Protein AF-A0A847NZ76-F1 (afdb_monomer_lite)

Foldseek 3Di:
DQADLVRDDDPVVLLCCLVVNDDPNVVVVLVVHVVSVVSSVVSNVVVVVVVPPPPPPDPVVVVVVVVVVVVVVVPPPVVVVVVVCVVCVPVVVVVVVVVVVVVVVVVVVVD

Structure (mmCIF, N/CA/C/O backbone):
data_AF-A0A847NZ76-F1
#
_entry.id   AF-A0A847NZ76-F1
#
loop_
_atom_site.group_PDB
_atom_site.id
_atom_site.type_symbol
_atom_site.label_atom_id
_atom_site.label_alt_id
_atom_site.label_comp_id
_atom_site.label_asym_id
_atom_site.label_entity_id
_atom_site.label_seq_id
_atom_site.pdbx_PDB_ins_code
_atom_site.Cartn_x
_atom_site.Cartn_y
_atom_site.Cartn_z
_atom_site.occupancy
_atom_site.B_iso_or_equiv
_atom_site.auth_seq_id
_atom_site.auth_comp_id
_atom_site.auth_asym_id
_atom_site.auth_atom_id
_atom_site.pdbx_PDB_model_num
ATOM 1 N N . MET A 1 1 ? 1.460 9.564 28.550 1.00 53.09 1 MET A N 1
ATOM 2 C CA . MET A 1 1 ? 0.589 10.677 29.013 1.00 53.09 1 MET A CA 1
ATOM 3 C C . MET A 1 1 ? -0.214 10.027 30.111 1.00 53.09 1 MET A C 1
ATOM 5 O O . MET A 1 1 ? -0.903 9.087 29.771 1.00 53.09 1 MET A O 1
ATOM 9 N N . ASN A 1 2 ? -0.109 10.446 31.375 1.00 56.12 2 ASN A N 1
ATOM 10 C CA . ASN A 1 2 ? -0.723 9.671 32.460 1.00 56.12 2 ASN A CA 1
ATOM 11 C C . ASN A 1 2 ? -2.253 9.679 32.350 1.00 56.12 2 ASN A C 1
ATOM 13 O O . ASN A 1 2 ? -2.893 10.663 32.725 1.00 56.12 2 ASN A O 1
ATOM 17 N N . TYR A 1 3 ? -2.815 8.588 31.837 1.00 61.19 3 TYR A N 1
ATOM 18 C CA . TYR A 1 3 ? -4.249 8.334 31.824 1.00 61.19 3 TYR A CA 1
ATOM 19 C C . TYR A 1 3 ? -4.666 7.899 33.230 1.00 61.19 3 TYR A C 1
ATOM 21 O O . TYR A 1 3 ? -4.016 7.062 33.852 1.00 61.19 3 TYR A O 1
ATOM 29 N N . THR A 1 4 ? -5.725 8.493 33.764 1.00 63.19 4 THR A N 1
ATOM 30 C CA . THR A 1 4 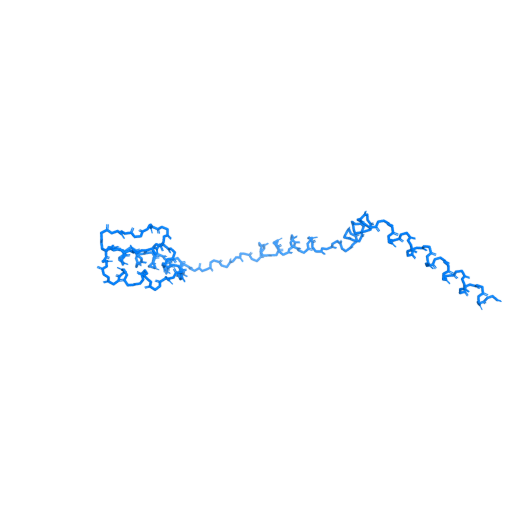? -6.260 8.161 35.093 1.00 63.19 4 THR A CA 1
ATOM 31 C C . THR A 1 4 ? -7.743 7.841 34.967 1.00 63.19 4 THR A C 1
ATOM 33 O O . THR A 1 4 ? -8.353 8.166 33.952 1.00 63.19 4 THR A O 1
ATOM 36 N N . ALA A 1 5 ? -8.352 7.230 35.987 1.00 58.91 5 ALA A N 1
ATOM 37 C CA . ALA A 1 5 ? -9.784 6.902 35.976 1.00 58.91 5 ALA A CA 1
ATOM 38 C C . ALA A 1 5 ? -10.708 8.117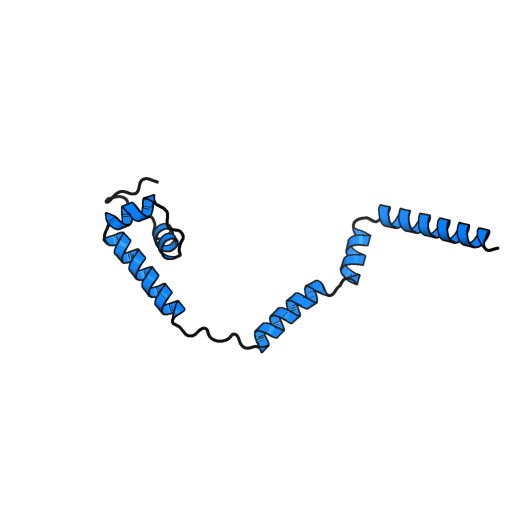 35.720 1.00 58.91 5 ALA A C 1
ATOM 40 O O . ALA A 1 5 ? -11.809 7.942 35.212 1.00 58.91 5 ALA A O 1
ATOM 41 N N . ASP A 1 6 ? -10.239 9.335 36.018 1.00 64.00 6 ASP A N 1
ATOM 42 C CA . ASP A 1 6 ? -10.953 10.599 35.778 1.00 64.00 6 ASP A CA 1
ATOM 43 C C . ASP A 1 6 ? -10.486 11.336 34.502 1.00 64.00 6 ASP A C 1
ATOM 45 O O . ASP A 1 6 ? -11.018 12.392 34.152 1.00 64.00 6 ASP A O 1
ATOM 49 N N . CYS A 1 7 ? -9.460 10.822 33.815 1.00 77.44 7 CYS A N 1
ATOM 50 C CA . CYS A 1 7 ? -8.876 11.409 32.611 1.00 77.44 7 CYS A CA 1
ATOM 51 C C . CYS A 1 7 ? -8.844 10.369 31.489 1.00 77.44 7 CYS A C 1
ATOM 53 O O . CYS A 1 7 ? -7.853 9.661 31.291 1.00 77.44 7 CYS A O 1
ATOM 55 N N . HIS A 1 8 ? -9.958 10.297 30.762 1.00 80.62 8 HIS A N 1
ATOM 56 C CA . HIS A 1 8 ? -10.118 9.380 29.643 1.00 80.62 8 HIS A CA 1
ATOM 57 C C . HIS A 1 8 ? -9.227 9.785 28.453 1.00 80.62 8 HIS A C 1
ATOM 59 O O . HIS A 1 8 ? -9.158 10.974 28.113 1.00 80.62 8 HIS A O 1
ATOM 65 N N . PRO A 1 9 ? -8.568 8.816 27.792 1.00 83.06 9 PRO A N 1
ATOM 66 C CA . PRO A 1 9 ? -7.891 9.033 26.520 1.00 83.06 9 PRO A CA 1
ATOM 67 C C . PRO A 1 9 ? -8.868 9.546 25.457 1.00 83.06 9 PRO A C 1
ATOM 69 O O . PRO A 1 9 ? -10.074 9.307 25.530 1.00 83.06 9 PRO A O 1
ATOM 72 N N . SER A 1 10 ? -8.353 10.234 24.438 1.00 86.69 10 SER A N 1
ATOM 73 C CA . SER A 1 10 ? -9.190 10.639 23.308 1.00 86.69 10 SER A CA 1
ATOM 74 C C . SER A 1 10 ? -9.699 9.422 22.531 1.00 86.69 10 SER A C 1
ATOM 76 O O . SER A 1 10 ? -9.052 8.374 22.480 1.00 86.69 10 SER A O 1
ATOM 78 N N . GLU A 1 11 ? -10.837 9.585 21.855 1.00 84.88 11 GLU A N 1
ATOM 79 C CA . GLU A 1 11 ? -11.409 8.546 20.988 1.00 84.88 11 GLU A CA 1
ATOM 80 C C . GLU A 1 11 ? -10.426 8.093 19.893 1.00 84.88 11 GLU A C 1
ATOM 82 O O . GLU A 1 11 ? -10.370 6.913 19.562 1.00 84.88 11 GLU A O 1
ATOM 87 N N . GLU A 1 12 ? -9.588 8.997 19.374 1.00 85.69 12 GLU A N 1
ATOM 88 C CA . GLU A 1 12 ? -8.526 8.673 18.404 1.00 85.69 12 GLU A CA 1
ATOM 89 C C . GLU A 1 12 ? -7.488 7.687 18.968 1.00 85.69 12 GLU A C 1
ATOM 91 O O . GLU A 1 12 ? -7.003 6.807 18.259 1.00 85.69 12 GLU A O 1
ATOM 96 N N . ILE A 1 13 ? -7.156 7.806 20.256 1.00 85.69 13 ILE A N 1
ATOM 97 C CA . ILE A 1 13 ? -6.199 6.916 20.922 1.00 85.69 13 ILE A CA 1
ATOM 98 C C . ILE A 1 13 ? -6.844 5.551 21.188 1.00 85.69 13 ILE A C 1
ATOM 100 O O . ILE A 1 13 ? -6.231 4.517 20.926 1.00 85.69 13 ILE A O 1
ATOM 104 N N . LEU A 1 14 ? -8.097 5.534 21.653 1.00 86.75 14 LEU A N 1
ATOM 105 C CA . LEU A 1 14 ? -8.842 4.296 21.903 1.00 86.75 14 LEU A CA 1
ATOM 106 C C . LEU A 1 14 ? -9.108 3.512 20.606 1.00 86.75 14 LEU A C 1
ATOM 108 O O . LEU A 1 14 ? -8.902 2.300 20.560 1.00 86.75 14 LEU A O 1
ATOM 112 N N . THR A 1 15 ? -9.484 4.200 19.526 1.00 87.12 15 THR A N 1
ATOM 113 C CA . THR A 1 15 ? -9.625 3.597 18.187 1.00 87.12 15 THR A CA 1
ATOM 114 C C . THR A 1 15 ? -8.293 3.069 17.659 1.00 87.12 15 THR A C 1
ATOM 116 O O . THR A 1 15 ? -8.242 1.950 17.151 1.00 87.12 15 THR A O 1
ATOM 119 N N . GLY A 1 16 ? -7.196 3.811 17.838 1.00 86.50 16 GLY A N 1
ATOM 120 C CA . GLY A 1 16 ? -5.851 3.339 17.504 1.00 86.50 16 GLY A CA 1
ATOM 121 C C . GLY A 1 16 ? -5.469 2.053 18.245 1.00 86.50 16 GLY A C 1
ATOM 122 O O . GLY A 1 16 ? -4.931 1.128 17.635 1.00 86.50 16 GLY A O 1
ATOM 123 N N . CYS A 1 17 ? -5.814 1.962 19.531 1.00 86.56 17 CYS A N 1
ATOM 124 C CA . CYS A 1 17 ? -5.592 0.774 20.355 1.00 86.56 17 CYS A CA 1
ATOM 125 C C . CYS A 1 17 ? -6.422 -0.439 19.917 1.00 86.56 17 CYS A C 1
ATOM 127 O O . CYS A 1 17 ? -5.969 -1.579 20.043 1.00 86.56 17 CYS A O 1
ATOM 129 N N . ALA A 1 18 ? -7.640 -0.216 19.419 1.00 86.06 18 ALA A N 1
ATOM 130 C CA . ALA A 1 18 ? -8.474 -1.280 18.871 1.00 86.06 18 ALA A CA 1
ATOM 131 C C . ALA A 1 18 ? -7.893 -1.861 17.565 1.00 86.06 18 ALA A C 1
ATOM 133 O O . ALA A 1 18 ? -8.077 -3.045 17.301 1.00 86.06 18 ALA A O 1
ATOM 134 N N . LEU A 1 19 ? -7.157 -1.049 16.796 1.00 84.69 19 LEU A N 1
ATOM 135 C CA . LEU A 1 19 ? -6.541 -1.374 15.499 1.00 84.69 19 LEU A CA 1
ATOM 136 C C . LEU A 1 19 ? -5.050 -1.777 15.606 1.00 84.69 19 LEU A C 1
ATOM 138 O O . LEU A 1 19 ? -4.255 -1.435 14.731 1.00 84.69 19 LEU A O 1
ATOM 142 N N . ASP A 1 20 ? -4.659 -2.466 16.681 1.00 79.50 20 ASP A N 1
ATOM 143 C CA . ASP A 1 20 ? -3.298 -2.981 16.949 1.00 79.50 20 ASP A CA 1
ATOM 144 C C . ASP A 1 20 ? -2.187 -1.949 17.247 1.00 79.50 20 ASP A C 1
ATOM 146 O O . ASP A 1 20 ? -1.008 -2.301 17.276 1.00 79.50 20 ASP A O 1
ATOM 150 N N . ASN A 1 21 ? -2.518 -0.693 17.568 1.00 76.62 21 ASN A N 1
ATOM 151 C CA . ASN A 1 21 ? -1.547 0.272 18.115 1.00 76.62 21 ASN A CA 1
ATOM 152 C C . ASN A 1 21 ? -1.705 0.408 19.636 1.00 76.62 21 ASN A C 1
ATOM 154 O O . ASN A 1 21 ? -1.958 1.499 20.149 1.00 76.62 21 ASN A O 1
ATOM 158 N N . ALA A 1 22 ? -1.624 -0.715 20.352 1.00 74.25 22 ALA A N 1
ATOM 159 C CA . ALA A 1 22 ? -1.748 -0.723 21.806 1.00 74.25 22 ALA A CA 1
ATOM 160 C C . ALA A 1 22 ? -0.447 -0.248 22.476 1.00 74.25 22 ALA A C 1
ATOM 162 O O . ALA A 1 22 ? 0.632 -0.767 22.196 1.00 74.25 22 ALA A O 1
ATOM 163 N N . ASP A 1 23 ? -0.576 0.736 23.365 1.00 82.44 23 ASP A N 1
ATOM 164 C CA . ASP A 1 23 ? 0.480 1.198 24.269 1.00 82.44 23 ASP A CA 1
ATOM 165 C C . ASP A 1 23 ? 0.290 0.528 25.640 1.00 82.44 23 ASP A C 1
ATOM 167 O O . ASP A 1 23 ? -0.846 0.376 26.102 1.00 82.44 23 ASP A O 1
ATOM 171 N N . ASP A 1 24 ? 1.378 0.145 26.307 1.00 83.19 24 ASP A N 1
ATOM 172 C CA . ASP A 1 24 ? 1.338 -0.563 27.595 1.00 83.19 24 ASP A CA 1
ATOM 173 C C . ASP A 1 24 ? 0.629 0.278 28.674 1.00 83.19 24 ASP A C 1
ATOM 175 O O . ASP A 1 24 ? -0.122 -0.248 29.495 1.00 83.19 24 ASP A O 1
ATOM 179 N N . GLU A 1 25 ? 0.813 1.604 28.642 1.00 82.56 25 GLU A N 1
ATOM 180 C CA . GLU A 1 25 ? 0.155 2.552 29.558 1.00 82.56 25 GLU A CA 1
ATOM 181 C C . GLU A 1 25 ? -1.373 2.563 29.369 1.00 82.56 25 GLU A C 1
ATOM 183 O O . GLU A 1 25 ? -2.137 2.699 30.326 1.00 82.56 25 GLU A O 1
ATOM 188 N N . LEU A 1 26 ? -1.830 2.384 28.129 1.00 84.56 26 LEU A N 1
ATOM 189 C CA . LEU A 1 26 ? -3.245 2.381 27.785 1.00 84.56 26 LEU A CA 1
ATOM 190 C C . LEU A 1 26 ? -3.915 1.061 28.176 1.00 84.56 26 LEU A C 1
ATOM 192 O O . LEU A 1 26 ? -5.053 1.076 28.633 1.00 84.56 26 LEU A O 1
ATOM 196 N N . LEU A 1 27 ? -3.210 -0.066 28.057 1.00 85.31 27 LEU A N 1
ATOM 197 C CA . LEU A 1 27 ? -3.718 -1.369 28.497 1.00 85.31 27 LEU A CA 1
ATOM 198 C C . LEU A 1 27 ? -4.019 -1.380 29.999 1.00 85.31 27 LEU A C 1
ATOM 200 O O . LEU A 1 27 ? -5.085 -1.843 30.396 1.00 85.31 27 LEU A O 1
ATOM 204 N N . ILE A 1 28 ? -3.140 -0.786 30.811 1.00 86.50 28 ILE A N 1
ATOM 205 C CA . ILE A 1 28 ? -3.365 -0.633 32.256 1.00 86.50 28 ILE A CA 1
ATOM 206 C C . ILE A 1 28 ? -4.621 0.213 32.513 1.00 86.50 28 ILE A C 1
ATOM 208 O O . ILE A 1 28 ? -5.463 -0.151 33.330 1.00 86.50 28 ILE A O 1
ATOM 212 N N . HIS A 1 29 ? -4.802 1.310 31.771 1.00 86.19 29 HIS A N 1
ATOM 213 C CA . HIS A 1 29 ? -6.009 2.129 31.890 1.00 86.19 29 HIS A CA 1
ATOM 214 C C . HIS A 1 29 ? -7.289 1.357 31.527 1.00 86.19 29 HIS A C 1
ATOM 216 O O . HIS A 1 29 ? -8.312 1.538 32.184 1.00 86.19 29 HIS A O 1
ATOM 222 N N . LEU A 1 30 ? -7.255 0.488 30.511 1.00 87.00 30 LEU A N 1
ATOM 223 C CA . LEU A 1 30 ? -8.409 -0.330 30.114 1.00 87.00 30 LEU A CA 1
ATOM 224 C C . LEU A 1 30 ? -8.774 -1.391 31.167 1.00 87.00 30 LEU A C 1
ATOM 226 O O . LEU A 1 30 ? -9.944 -1.753 31.275 1.00 87.00 30 LEU A O 1
ATOM 230 N N . GLU A 1 31 ? -7.814 -1.862 31.969 1.00 87.19 31 GLU A N 1
ATOM 231 C CA . GLU A 1 31 ? -8.095 -2.740 33.117 1.00 87.19 31 GLU A CA 1
ATOM 232 C C . GLU A 1 31 ? -8.809 -1.993 34.255 1.00 87.19 31 GLU A C 1
ATOM 234 O O . GLU A 1 31 ? -9.646 -2.568 34.954 1.00 87.19 31 GLU A O 1
ATOM 239 N N . GLU A 1 32 ? -8.504 -0.706 34.432 1.00 87.94 32 GLU A N 1
ATOM 240 C CA . GLU A 1 32 ? -9.058 0.125 35.506 1.00 87.94 32 GLU A CA 1
ATOM 241 C C . GLU A 1 32 ? -10.359 0.848 35.112 1.00 87.94 32 GLU A C 1
ATOM 243 O O . GLU A 1 32 ? -11.191 1.145 35.973 1.00 87.94 32 GLU A O 1
ATOM 248 N N . CYS A 1 33 ? -10.561 1.131 33.821 1.00 87.38 33 CYS A N 1
ATOM 249 C CA . CYS A 1 33 ? -11.683 1.910 33.304 1.00 87.38 33 CYS A CA 1
ATOM 250 C C . CYS A 1 33 ? -12.597 1.074 32.396 1.00 87.38 33 CYS A C 1
ATOM 252 O O . CYS A 1 33 ? -12.349 0.908 31.199 1.00 87.38 33 CYS A O 1
ATOM 254 N N . SER A 1 34 ? -13.728 0.622 32.948 1.00 87.94 34 SER A N 1
ATOM 255 C CA . SER A 1 34 ? -14.695 -0.208 32.218 1.00 87.94 34 SER A CA 1
ATOM 256 C C . SER A 1 34 ? -15.302 0.487 30.996 1.00 87.94 34 SER A C 1
ATOM 258 O O . SER A 1 34 ? -15.553 -0.173 29.998 1.00 87.94 34 SER A O 1
ATOM 260 N N . GLN A 1 35 ? -15.507 1.808 31.047 1.00 89.50 35 GLN A N 1
ATOM 261 C CA . GLN A 1 35 ? -16.090 2.568 29.932 1.00 89.50 35 GLN A CA 1
ATOM 262 C C . GLN A 1 35 ? -15.165 2.599 28.711 1.00 89.50 35 GLN A C 1
ATOM 264 O O . GLN A 1 35 ? -15.610 2.401 27.584 1.00 89.50 35 GLN A O 1
ATOM 269 N N . CYS A 1 36 ? -13.868 2.832 28.929 1.00 90.00 36 CYS A N 1
ATOM 270 C CA . CYS A 1 36 ? -12.888 2.820 27.848 1.00 90.00 36 CYS A CA 1
ATOM 271 C C . CYS A 1 36 ? -12.666 1.403 27.307 1.00 90.00 36 CYS A C 1
ATOM 273 O O . CYS A 1 36 ? -12.483 1.240 26.104 1.00 90.00 36 CYS A O 1
ATOM 275 N N . SER A 1 37 ? -12.723 0.391 28.178 1.00 90.19 37 SER A N 1
ATOM 276 C CA . SER A 1 37 ? -12.643 -1.021 27.790 1.00 90.19 37 SER A CA 1
ATOM 277 C C . SER A 1 37 ? -13.802 -1.440 26.882 1.00 90.19 37 SER A C 1
ATOM 279 O O . SER A 1 37 ? -13.561 -1.947 25.789 1.00 90.19 37 SER A O 1
ATOM 281 N N . GLU A 1 38 ? -15.040 -1.121 27.275 1.00 92.00 38 GLU A N 1
ATOM 282 C CA . GLU A 1 38 ? -16.253 -1.401 26.494 1.00 92.00 38 GLU A CA 1
ATOM 283 C C . GLU A 1 38 ? -16.195 -0.729 25.114 1.00 92.00 38 GLU A C 1
ATOM 285 O O . GLU A 1 38 ? -16.416 -1.377 24.096 1.00 92.00 38 GLU A O 1
ATOM 290 N N . PHE A 1 39 ? -15.768 0.536 25.052 1.00 91.69 39 PHE A N 1
ATOM 291 C CA . PHE A 1 39 ? -15.605 1.251 23.783 1.00 91.69 39 PHE A CA 1
ATOM 292 C C . PHE A 1 39 ? -14.572 0.599 22.845 1.00 91.69 39 PHE A C 1
ATOM 294 O O . PHE A 1 39 ? -14.795 0.492 21.638 1.00 91.69 39 PHE A O 1
ATOM 301 N N . VAL A 1 40 ? -13.427 0.159 23.378 1.00 91.19 40 VAL A N 1
ATOM 302 C CA . VAL A 1 40 ? -12.397 -0.532 22.583 1.00 91.19 40 VAL A CA 1
ATOM 303 C C . VAL A 1 40 ? -12.899 -1.895 22.102 1.00 91.19 40 VAL A C 1
ATOM 305 O O . VAL A 1 40 ? -12.616 -2.285 20.967 1.00 91.19 40 VAL A O 1
ATOM 308 N N . GLU A 1 41 ? -13.643 -2.616 22.938 1.00 92.25 41 GLU A N 1
ATOM 309 C CA . GLU A 1 41 ? -14.241 -3.905 22.590 1.00 92.25 41 GLU A CA 1
ATOM 310 C C . GLU A 1 41 ? -15.305 -3.763 21.493 1.00 92.25 41 GLU A C 1
ATOM 312 O O . GLU A 1 41 ? -15.265 -4.509 20.514 1.00 92.25 41 GLU A O 1
ATOM 317 N N . ASP A 1 42 ? -16.163 -2.745 21.568 1.00 92.06 42 ASP A N 1
ATOM 318 C CA . ASP A 1 42 ? -17.134 -2.419 20.519 1.00 92.06 42 ASP A CA 1
ATOM 319 C C . ASP A 1 42 ? -16.454 -2.168 19.169 1.00 92.06 42 ASP A C 1
ATOM 321 O O . ASP A 1 42 ? -16.872 -2.706 18.140 1.00 92.06 42 ASP A O 1
ATOM 325 N N . ILE A 1 43 ? -15.359 -1.402 19.152 1.00 90.88 43 ILE A N 1
ATOM 326 C CA . ILE A 1 43 ? -14.609 -1.148 17.915 1.00 90.88 43 ILE A CA 1
ATOM 327 C C . ILE A 1 43 ? -13.997 -2.439 17.371 1.00 90.88 43 ILE A C 1
ATOM 329 O O . ILE A 1 43 ? -14.036 -2.667 16.159 1.00 90.88 43 ILE A O 1
ATOM 333 N N . ARG A 1 44 ? -13.447 -3.299 18.235 1.00 90.44 44 ARG A N 1
ATOM 334 C CA . ARG A 1 44 ? -12.904 -4.601 17.817 1.00 90.44 44 ARG A CA 1
ATOM 335 C C . ARG A 1 44 ? -13.986 -5.496 17.227 1.00 90.44 44 ARG A C 1
ATOM 337 O O . ARG A 1 44 ? -13.743 -6.114 16.193 1.00 90.44 44 ARG A O 1
ATOM 344 N N . ASN A 1 45 ? -15.172 -5.515 17.829 1.00 89.44 45 ASN A N 1
ATOM 345 C CA . ASN A 1 45 ? -16.317 -6.266 17.324 1.00 89.44 45 ASN A CA 1
ATOM 346 C C . ASN A 1 45 ? -16.742 -5.759 15.942 1.00 89.44 45 ASN A C 1
ATOM 348 O O . ASN A 1 45 ? -16.863 -6.555 15.018 1.00 89.44 45 ASN A O 1
ATOM 352 N N . ILE A 1 46 ? -16.847 -4.439 15.755 1.00 88.12 46 ILE A N 1
ATOM 353 C CA . ILE A 1 46 ? -17.133 -3.840 14.441 1.00 88.12 46 ILE A CA 1
ATOM 354 C C . ILE A 1 46 ? -16.057 -4.225 13.417 1.00 88.12 46 ILE A C 1
ATOM 356 O O . ILE A 1 46 ? -16.375 -4.578 12.283 1.00 88.12 46 ILE A O 1
ATOM 360 N N . CYS A 1 47 ? -14.776 -4.182 13.791 1.00 86.56 47 CYS A N 1
ATOM 361 C CA . CYS A 1 47 ? -13.688 -4.569 12.893 1.00 86.56 47 CYS A CA 1
ATOM 362 C C . CYS A 1 47 ? -13.764 -6.050 12.507 1.00 86.56 47 CYS A C 1
ATOM 364 O O . CYS A 1 47 ? -13.527 -6.385 11.348 1.00 86.56 47 CYS A O 1
ATOM 366 N N . HIS A 1 48 ? -14.123 -6.921 13.451 1.00 85.31 48 HIS A N 1
ATOM 367 C CA . HIS A 1 48 ? -14.332 -8.342 13.194 1.00 85.31 48 HIS A CA 1
ATOM 368 C C . HIS A 1 48 ? -15.528 -8.574 12.266 1.00 85.31 48 HIS A C 1
ATOM 370 O O . HIS A 1 48 ? -15.411 -9.317 11.299 1.00 85.31 48 HIS A O 1
ATOM 376 N N . GLU A 1 49 ? -16.652 -7.894 12.498 1.00 84.75 49 GLU A N 1
ATOM 377 C CA . GLU A 1 49 ? -17.824 -7.962 11.618 1.00 84.75 49 GLU A CA 1
ATOM 378 C C . GLU A 1 49 ? -17.494 -7.492 10.197 1.00 84.75 49 GLU A C 1
ATOM 380 O O . GLU A 1 49 ? -17.940 -8.100 9.228 1.00 84.75 49 GLU A O 1
ATOM 385 N N . ILE A 1 50 ? -16.679 -6.441 10.056 1.00 82.69 50 ILE A N 1
ATOM 386 C CA . ILE A 1 50 ? -16.205 -5.965 8.751 1.00 82.69 50 ILE A CA 1
ATOM 387 C C . ILE A 1 50 ? -15.259 -6.979 8.099 1.00 82.69 50 ILE A C 1
ATOM 389 O O . ILE A 1 50 ? -15.322 -7.157 6.886 1.00 82.69 50 ILE A O 1
ATOM 393 N N . ALA A 1 51 ? -14.387 -7.630 8.870 1.00 79.94 51 ALA A N 1
ATOM 394 C CA . ALA A 1 51 ? -13.481 -8.657 8.359 1.00 79.94 51 ALA A CA 1
ATOM 395 C C . ALA A 1 51 ? -14.225 -9.934 7.927 1.00 79.94 51 ALA A C 1
ATOM 397 O O . ALA A 1 51 ? -13.808 -10.590 6.975 1.00 79.94 51 ALA A O 1
ATOM 398 N N . ASP A 1 52 ? -15.332 -10.257 8.598 1.00 74.19 52 ASP A N 1
ATOM 399 C CA . ASP A 1 52 ? -16.213 -11.380 8.263 1.00 74.19 52 ASP A CA 1
ATOM 400 C C . ASP A 1 52 ? -17.106 -11.104 7.045 1.00 74.19 52 ASP A C 1
ATOM 402 O O . ASP A 1 52 ? -17.663 -12.041 6.460 1.00 74.19 52 ASP A O 1
ATOM 406 N N . LEU A 1 53 ? -17.255 -9.841 6.627 1.00 75.62 53 LEU A N 1
ATOM 407 C CA . LEU A 1 53 ? -17.859 -9.546 5.332 1.00 75.62 53 LEU A CA 1
ATOM 408 C C . LEU A 1 53 ? -16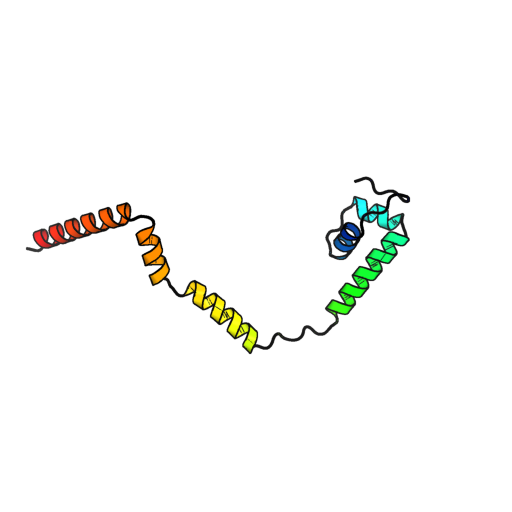.967 -10.162 4.25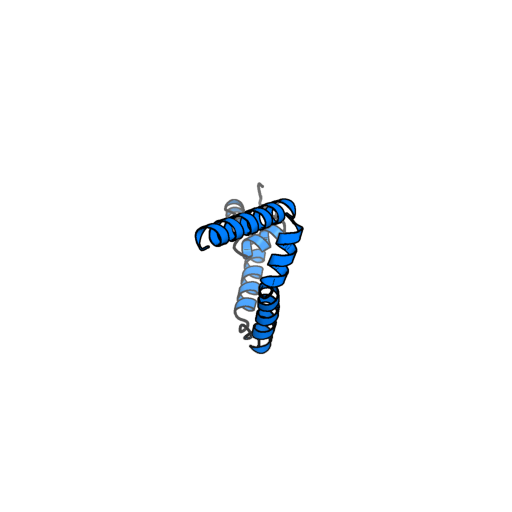7 1.00 75.62 53 LEU A C 1
ATOM 410 O O . LEU A 1 53 ? -15.802 -9.793 4.132 1.00 75.62 53 LEU A O 1
ATOM 414 N N . GLU A 1 54 ? -17.533 -11.094 3.480 1.00 65.94 54 GLU A N 1
ATOM 415 C CA . GLU A 1 54 ? -16.844 -11.747 2.367 1.00 65.94 54 GLU A CA 1
ATOM 416 C C . GLU A 1 54 ? -16.041 -10.708 1.583 1.00 65.94 54 GLU A C 1
ATOM 418 O O . GLU A 1 54 ? -16.619 -9.779 1.007 1.00 65.94 54 GLU A O 1
ATOM 423 N N . GLU A 1 55 ? -14.711 -10.864 1.570 1.00 64.69 55 GLU A N 1
ATOM 424 C CA . GLU A 1 55 ? -13.836 -10.087 0.702 1.00 64.69 55 GLU A CA 1
ATOM 425 C C . GLU A 1 55 ? -14.369 -10.239 -0.722 1.00 64.69 55 GLU A C 1
ATOM 427 O O . GLU A 1 55 ? -14.168 -11.261 -1.388 1.00 64.69 55 GLU A O 1
ATOM 432 N N . GLN A 1 56 ? -15.105 -9.231 -1.194 1.00 66.38 56 GLN A N 1
ATOM 433 C CA . GLN A 1 56 ? -15.574 -9.219 -2.564 1.00 66.38 56 GLN A CA 1
ATOM 434 C C . GLN A 1 56 ? -14.335 -9.266 -3.440 1.00 66.38 56 GLN A C 1
ATOM 436 O O . GLN A 1 56 ? -13.534 -8.327 -3.460 1.00 66.38 56 GLN A O 1
ATOM 441 N N . GLN A 1 57 ? -14.176 -10.380 -4.155 1.00 63.31 57 GLN A N 1
ATOM 442 C CA . GLN A 1 57 ? -13.096 -10.544 -5.111 1.00 63.31 57 GLN A CA 1
ATOM 443 C C . GLN A 1 57 ? -13.116 -9.338 -6.039 1.00 63.31 57 GLN A C 1
ATOM 445 O O . GLN A 1 57 ? -14.084 -9.127 -6.776 1.00 63.31 57 GLN A O 1
ATOM 450 N N . ILE A 1 58 ? -12.053 -8.534 -5.979 1.00 68.12 58 ILE A N 1
ATOM 451 C CA . ILE A 1 58 ? -11.897 -7.388 -6.864 1.00 68.12 58 ILE A CA 1
ATOM 452 C C . ILE A 1 58 ? -12.036 -7.927 -8.290 1.00 68.12 58 ILE A C 1
ATOM 454 O O . ILE A 1 58 ? -11.258 -8.803 -8.684 1.00 68.12 58 ILE A O 1
ATOM 458 N N . PRO A 1 59 ? -13.014 -7.442 -9.075 1.00 79.12 59 PRO A N 1
ATOM 459 C CA . PRO A 1 59 ? -13.213 -7.928 -10.426 1.00 79.12 59 PRO A CA 1
ATOM 460 C C . PRO A 1 59 ? -11.905 -7.861 -11.220 1.00 79.12 59 PRO A C 1
ATOM 462 O O . PRO A 1 59 ? -11.282 -6.799 -11.293 1.00 79.12 59 PRO A O 1
ATOM 465 N N . GLN A 1 60 ? -11.498 -8.977 -11.836 1.00 76.44 60 GLN A N 1
ATOM 466 C CA . GLN A 1 60 ? -10.210 -9.098 -12.544 1.00 76.44 60 GLN A CA 1
ATOM 467 C C . GLN A 1 60 ? -9.969 -7.951 -13.540 1.00 76.44 60 GLN A C 1
ATOM 469 O O . GLN A 1 60 ? -8.861 -7.430 -13.635 1.00 76.44 60 GLN A O 1
ATOM 474 N N . HIS A 1 61 ? -11.030 -7.457 -14.186 1.00 79.88 61 HIS A N 1
ATOM 475 C CA . HIS A 1 61 ? -10.951 -6.328 -15.113 1.00 79.88 61 HIS A CA 1
ATOM 476 C C . HIS A 1 61 ? -10.423 -5.022 -14.482 1.00 79.88 61 HIS A C 1
ATOM 478 O O . HIS A 1 61 ? -9.801 -4.217 -15.177 1.00 79.88 61 HIS A O 1
ATOM 484 N N . LEU A 1 62 ? -10.663 -4.778 -13.188 1.00 79.50 62 LEU A N 1
ATOM 485 C CA . LEU A 1 62 ? -10.127 -3.613 -12.474 1.00 79.50 62 LEU A CA 1
ATOM 486 C C . LEU A 1 62 ? -8.654 -3.813 -12.134 1.00 79.50 62 LEU A C 1
ATOM 488 O O . LEU A 1 62 ? -7.864 -2.883 -12.301 1.00 79.50 62 LEU A O 1
ATOM 492 N N . HIS A 1 63 ? -8.279 -5.026 -11.722 1.00 80.19 63 HIS A N 1
ATOM 493 C CA . HIS A 1 63 ? -6.888 -5.380 -11.461 1.00 80.19 63 HIS A CA 1
ATOM 494 C C . HIS A 1 63 ? -6.031 -5.205 -12.722 1.00 80.19 63 HIS A C 1
ATOM 496 O O . HIS A 1 63 ? -5.019 -4.501 -12.693 1.00 80.19 63 HIS A O 1
ATOM 502 N N . ASP A 1 64 ? -6.500 -5.727 -13.856 1.00 82.56 64 ASP A N 1
ATOM 503 C CA . ASP A 1 64 ? -5.824 -5.596 -15.148 1.00 82.56 64 ASP A CA 1
ATOM 504 C C . ASP A 1 64 ? -5.700 -4.134 -15.584 1.00 82.56 64 ASP A C 1
ATOM 506 O O . ASP A 1 64 ? -4.653 -3.706 -16.074 1.00 82.56 64 ASP A O 1
ATOM 510 N N . LYS A 1 65 ? -6.742 -3.324 -15.359 1.00 81.50 65 LYS A N 1
ATOM 511 C CA . LYS A 1 65 ? -6.729 -1.895 -15.696 1.00 81.50 65 LYS A CA 1
ATOM 512 C C . LYS A 1 65 ? -5.736 -1.111 -14.836 1.00 81.50 65 LYS A C 1
ATOM 514 O O . LYS A 1 65 ? -5.018 -0.259 -15.360 1.00 81.50 65 LYS A O 1
ATOM 519 N N . ILE A 1 66 ? -5.653 -1.409 -13.539 1.00 82.12 66 ILE A N 1
ATOM 520 C CA . ILE A 1 66 ? -4.672 -0.801 -12.628 1.00 82.12 66 ILE A CA 1
ATOM 521 C C . ILE A 1 66 ? -3.254 -1.206 -13.043 1.00 82.12 66 ILE A C 1
ATOM 523 O O . ILE A 1 66 ? -2.385 -0.344 -13.198 1.00 82.12 66 ILE A O 1
ATOM 527 N N . MET A 1 67 ? -3.031 -2.494 -13.308 1.00 79.25 67 MET A N 1
ATOM 528 C CA . MET A 1 67 ? -1.738 -3.006 -13.763 1.00 79.25 67 MET A CA 1
ATOM 529 C C . MET A 1 67 ? -1.321 -2.404 -15.107 1.00 79.25 67 MET A C 1
ATOM 531 O O . MET A 1 67 ? -0.158 -2.032 -15.277 1.00 79.25 67 MET A O 1
ATOM 535 N N . ALA A 1 68 ? -2.258 -2.202 -16.034 1.00 79.50 68 ALA A N 1
ATOM 536 C CA . ALA A 1 68 ? -1.999 -1.526 -17.299 1.00 79.50 68 ALA A CA 1
ATOM 537 C C . ALA A 1 68 ? -1.543 -0.071 -17.089 1.00 79.50 68 ALA A C 1
ATOM 539 O O . ALA A 1 68 ? -0.528 0.334 -17.659 1.00 79.50 68 ALA A O 1
ATOM 540 N N . ILE A 1 69 ? -2.209 0.695 -16.218 1.00 76.00 69 ILE A N 1
ATOM 541 C CA . ILE A 1 69 ? -1.835 2.086 -15.900 1.00 76.00 69 ILE A CA 1
ATOM 542 C C . ILE A 1 69 ? -0.442 2.154 -15.250 1.00 76.00 69 ILE A C 1
ATOM 544 O O . ILE A 1 69 ? 0.390 2.989 -15.620 1.00 76.00 69 ILE A O 1
ATOM 548 N N . VAL A 1 70 ? -0.150 1.252 -14.309 1.00 72.94 70 VAL A N 1
ATOM 549 C CA . VAL A 1 70 ? 1.160 1.176 -13.641 1.00 72.94 70 VAL A CA 1
ATOM 550 C C . VAL A 1 70 ? 2.261 0.759 -14.624 1.00 72.94 70 VAL A C 1
ATOM 552 O O . VAL A 1 70 ? 3.352 1.337 -14.621 1.00 72.94 70 VAL A O 1
ATOM 555 N N . SER A 1 71 ? 1.978 -0.199 -15.509 1.00 68.31 71 SER A N 1
ATOM 556 C CA . SER A 1 71 ? 2.918 -0.646 -16.542 1.00 68.31 71 SER A CA 1
ATOM 557 C C . SER A 1 71 ? 3.210 0.442 -17.580 1.00 68.31 71 SER A C 1
ATOM 559 O O . SER A 1 71 ? 4.367 0.606 -17.972 1.00 68.31 71 SER A O 1
ATOM 561 N N . GLN A 1 72 ? 2.218 1.262 -17.952 1.00 64.00 72 GLN A N 1
ATOM 562 C CA . GLN A 1 72 ? 2.414 2.394 -18.862 1.00 64.00 72 GLN A CA 1
ATOM 563 C C . GLN A 1 72 ? 3.361 3.443 -18.273 1.00 64.00 72 GLN A C 1
ATOM 565 O O . GLN A 1 72 ? 4.208 3.966 -18.995 1.00 64.00 72 GLN A O 1
ATOM 570 N N . LYS A 1 73 ? 3.311 3.689 -16.956 1.00 58.16 73 LYS A N 1
ATOM 571 C CA . LYS A 1 73 ? 4.285 4.563 -16.274 1.00 58.16 73 LYS A CA 1
ATOM 572 C C . LYS A 1 73 ? 5.718 4.014 -16.287 1.00 58.16 73 LYS A C 1
ATOM 574 O O . LYS A 1 73 ? 6.661 4.800 -16.296 1.00 58.16 73 LYS A O 1
ATOM 579 N N . LYS A 1 74 ? 5.908 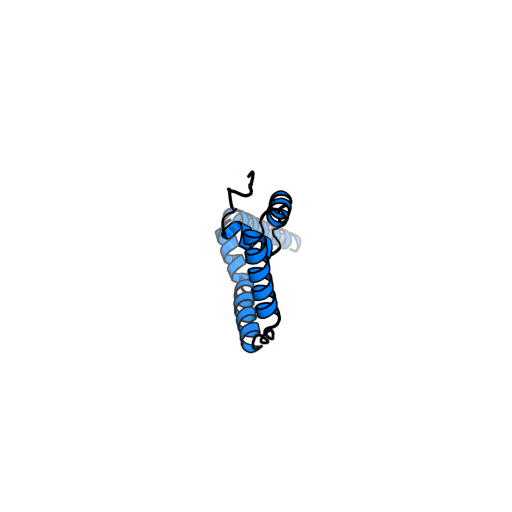2.690 -16.313 1.00 56.31 74 LYS A N 1
ATOM 580 C CA . LYS A 1 74 ? 7.236 2.050 -16.437 1.00 56.31 74 LYS A CA 1
ATOM 581 C C . LYS A 1 74 ? 7.728 1.926 -17.889 1.00 56.31 74 LYS A C 1
ATOM 583 O O . LYS A 1 74 ? 8.912 1.671 -18.107 1.00 56.31 74 LYS A O 1
ATOM 588 N N . GLY A 1 75 ? 6.843 2.090 -18.872 1.00 54.22 75 GLY A N 1
ATOM 589 C CA . GLY A 1 75 ? 7.061 1.676 -20.260 1.00 54.22 75 GLY A CA 1
ATOM 590 C C . GLY A 1 75 ? 7.958 2.566 -21.123 1.00 54.22 75 GLY A C 1
ATOM 591 O O . GLY A 1 75 ? 8.333 2.156 -22.217 1.00 54.22 75 GLY A O 1
ATOM 592 N N . SER A 1 76 ? 8.363 3.755 -20.683 1.00 61.00 76 SER A N 1
ATOM 593 C CA . SER A 1 76 ? 9.039 4.702 -21.573 1.00 61.00 76 SER A CA 1
ATOM 594 C C . SER A 1 76 ? 10.537 4.842 -21.291 1.00 61.00 76 SER A C 1
ATOM 596 O O . SER A 1 76 ? 11.049 5.926 -21.025 1.00 61.00 76 SER A O 1
ATOM 598 N N . LYS A 1 77 ? 11.297 3.745 -21.426 1.00 61.22 77 LYS A N 1
ATOM 599 C CA . LYS A 1 77 ? 12.778 3.789 -21.378 1.00 61.22 77 LYS A CA 1
ATOM 600 C C . LYS A 1 77 ? 13.358 4.879 -22.293 1.00 61.22 77 LYS A C 1
ATOM 602 O O . LYS A 1 77 ? 14.324 5.532 -21.921 1.00 61.22 77 LYS A O 1
ATOM 607 N N . VAL A 1 78 ? 12.725 5.113 -23.446 1.00 64.44 78 VAL A N 1
ATOM 608 C CA . VAL A 1 78 ? 13.112 6.158 -24.408 1.00 64.44 78 VAL A CA 1
ATOM 609 C C . VAL A 1 78 ? 12.813 7.568 -23.880 1.00 64.44 78 VAL A C 1
ATOM 611 O O . VAL A 1 78 ? 13.658 8.448 -24.000 1.00 64.44 78 VAL A O 1
ATOM 614 N N . ILE A 1 79 ? 11.662 7.787 -23.234 1.00 67.88 79 ILE A N 1
ATOM 615 C CA . ILE A 1 79 ? 11.310 9.100 -22.659 1.00 67.88 79 ILE A CA 1
ATOM 616 C C . ILE A 1 79 ? 12.199 9.397 -21.448 1.00 67.88 79 ILE A C 1
ATOM 618 O O . ILE A 1 79 ? 12.729 10.499 -21.345 1.00 67.88 79 ILE A O 1
ATOM 622 N N . ASN A 1 80 ? 12.458 8.401 -20.596 1.00 66.25 80 ASN A N 1
ATOM 623 C CA . ASN A 1 80 ? 13.407 8.530 -19.490 1.00 66.25 80 ASN A CA 1
ATOM 624 C C . ASN A 1 80 ? 14.828 8.820 -19.990 1.00 66.25 80 ASN A C 1
ATOM 626 O O . ASN A 1 80 ? 15.532 9.616 -19.378 1.00 66.25 80 ASN A O 1
ATOM 630 N N . PHE A 1 81 ? 15.249 8.231 -21.115 1.00 69.69 81 PHE A N 1
ATOM 631 C CA . PHE A 1 81 ? 16.549 8.523 -21.720 1.00 69.69 81 PHE A CA 1
ATOM 632 C C . PHE A 1 81 ? 16.634 9.968 -22.228 1.00 69.69 81 PHE A C 1
ATOM 634 O O . PHE A 1 81 ? 17.595 10.664 -21.910 1.00 69.69 81 PHE A O 1
ATOM 641 N N . ILE A 1 82 ? 15.610 10.450 -22.941 1.00 73.06 82 ILE A N 1
ATOM 642 C CA . ILE A 1 82 ? 15.541 11.838 -23.432 1.00 73.06 82 ILE A CA 1
ATOM 643 C C . ILE A 1 82 ? 15.520 12.827 -22.259 1.00 73.06 82 ILE A C 1
ATOM 645 O O . ILE A 1 82 ? 16.251 13.815 -22.259 1.00 73.06 82 ILE A O 1
ATOM 649 N N . GLN A 1 83 ? 14.731 12.549 -21.223 1.00 73.75 83 GLN A N 1
ATOM 650 C CA . GLN A 1 83 ? 14.646 13.409 -20.046 1.00 73.75 83 GLN A CA 1
ATOM 651 C C . GLN A 1 83 ? 15.972 13.446 -19.270 1.00 73.75 83 GLN A C 1
ATOM 653 O O . GLN A 1 83 ? 16.403 14.510 -18.823 1.00 73.75 83 GLN A O 1
ATOM 658 N N . ASN A 1 84 ? 16.659 12.306 -19.149 1.00 74.94 84 ASN A N 1
ATOM 659 C CA . ASN A 1 84 ? 17.958 12.237 -18.484 1.00 74.94 84 ASN A CA 1
ATOM 660 C C . ASN A 1 84 ? 19.076 12.892 -19.317 1.00 74.94 84 ASN A C 1
ATOM 662 O O . ASN A 1 84 ? 19.973 13.515 -18.749 1.00 74.94 84 ASN A O 1
ATOM 666 N N . TRP A 1 85 ? 18.985 12.831 -20.650 1.00 73.00 85 TRP A N 1
ATOM 667 C CA . TRP A 1 85 ? 19.867 13.553 -21.572 1.00 73.00 85 TRP A CA 1
ATOM 668 C C . TRP A 1 85 ? 19.785 15.065 -21.358 1.00 73.00 85 TRP A C 1
ATOM 670 O O . TRP A 1 85 ? 20.810 15.727 -21.195 1.00 73.00 85 TRP A O 1
ATOM 680 N N . TYR A 1 86 ? 18.568 15.614 -21.302 1.00 73.62 86 TYR A N 1
ATOM 681 C CA . TYR A 1 86 ? 18.349 17.046 -21.073 1.00 73.62 86 TYR A CA 1
ATOM 682 C C . TYR A 1 86 ? 18.804 17.519 -19.691 1.00 73.62 86 TYR A C 1
ATOM 684 O O . TYR A 1 86 ? 19.163 18.683 -19.532 1.00 73.62 86 TYR A O 1
ATOM 692 N N . ARG A 1 87 ? 18.812 16.630 -18.694 1.00 80.62 87 ARG A N 1
ATOM 693 C CA . ARG A 1 87 ? 19.238 16.965 -17.333 1.00 80.62 87 ARG A CA 1
ATOM 694 C C . ARG A 1 87 ? 20.744 17.226 -17.234 1.00 80.62 87 ARG A C 1
ATOM 696 O O . ARG A 1 87 ? 21.142 18.079 -16.451 1.00 80.62 87 ARG A O 1
ATOM 703 N N . ASN A 1 88 ? 21.564 16.533 -18.030 1.00 82.94 88 ASN A N 1
ATOM 704 C CA . ASN A 1 88 ? 23.030 16.600 -17.950 1.00 82.94 88 ASN A CA 1
ATOM 705 C C . ASN A 1 88 ? 23.699 16.794 -19.331 1.00 82.94 88 ASN A C 1
ATOM 707 O O . ASN A 1 88 ? 24.518 15.963 -19.736 1.00 82.94 88 ASN A O 1
ATOM 711 N N . PRO A 1 89 ? 23.422 17.891 -20.059 1.00 80.38 89 PRO A N 1
ATOM 712 C CA . PRO A 1 89 ? 23.849 18.056 -21.454 1.00 80.38 89 PRO A CA 1
ATOM 713 C C . PRO A 1 89 ? 25.375 18.020 -21.642 1.00 80.38 89 PRO A C 1
ATOM 715 O O . PRO A 1 89 ? 25.867 17.532 -22.658 1.00 80.38 89 PRO A O 1
ATOM 718 N N . PHE A 1 90 ? 26.138 18.481 -20.648 1.00 83.25 90 PHE A N 1
ATOM 719 C CA . PHE A 1 90 ? 27.600 18.537 -20.707 1.00 83.25 90 PHE A CA 1
ATOM 720 C C . PHE A 1 90 ? 28.256 17.146 -20.740 1.00 83.25 90 PHE A C 1
ATOM 722 O O . PHE A 1 90 ? 29.170 16.910 -21.528 1.00 83.25 90 PHE A O 1
ATOM 729 N N . PHE A 1 91 ? 27.760 16.199 -19.936 1.00 85.62 91 PHE A N 1
ATOM 730 C CA . PHE A 1 91 ? 28.308 14.839 -19.879 1.00 85.62 91 PHE A CA 1
ATOM 731 C C . PHE A 1 91 ? 28.091 14.089 -21.197 1.00 85.62 91 PHE A C 1
ATOM 733 O O . PHE A 1 91 ? 29.010 13.462 -21.723 1.00 85.62 91 PHE A O 1
ATOM 740 N N . TYR A 1 92 ? 26.888 14.208 -21.766 1.00 83.88 92 TYR A N 1
ATOM 741 C CA . TYR A 1 92 ? 26.566 13.593 -23.051 1.00 83.88 92 TYR A CA 1
ATOM 742 C C . TYR A 1 92 ? 27.360 14.221 -24.204 1.00 83.88 92 TYR A C 1
ATOM 744 O O . TYR A 1 92 ? 27.784 13.495 -25.098 1.00 83.88 92 TYR A O 1
ATOM 752 N N . GLY A 1 93 ? 27.640 15.528 -24.152 1.00 86.19 93 GLY A N 1
ATOM 753 C CA . GLY A 1 93 ? 28.518 16.200 -25.115 1.00 86.19 93 GLY A CA 1
ATOM 754 C C . GLY A 1 93 ? 29.971 15.713 -25.069 1.00 86.19 93 GLY A C 1
ATOM 755 O O . GLY A 1 93 ? 30.583 15.485 -26.107 1.00 86.19 93 GLY A O 1
ATOM 756 N N . ILE A 1 94 ? 30.530 15.495 -23.876 1.00 91.50 94 ILE A N 1
ATOM 757 C CA . ILE A 1 94 ? 31.887 14.936 -23.745 1.00 91.50 94 ILE A CA 1
ATOM 758 C C . ILE A 1 94 ? 31.936 13.505 -24.296 1.00 91.50 94 ILE A C 1
ATOM 760 O O . ILE A 1 94 ? 32.859 13.159 -25.033 1.00 91.50 94 ILE A O 1
ATOM 764 N N . MET A 1 95 ? 30.931 12.684 -23.980 1.00 90.00 95 MET A N 1
ATOM 765 C CA . MET A 1 95 ? 30.865 11.299 -24.451 1.00 90.00 95 MET A CA 1
ATOM 766 C C . MET A 1 95 ? 30.764 11.196 -25.976 1.00 90.00 95 MET A C 1
ATOM 768 O O . MET A 1 95 ? 31.414 10.333 -26.564 1.00 90.00 95 MET A O 1
ATOM 772 N N . THR A 1 96 ? 30.005 12.075 -26.636 1.00 90.38 96 THR A N 1
ATOM 773 C CA . THR A 1 96 ? 29.914 12.077 -28.104 1.00 90.38 96 THR A CA 1
ATOM 774 C C . THR A 1 96 ? 31.227 12.492 -28.761 1.00 90.38 96 THR A C 1
ATOM 776 O O . THR A 1 96 ? 31.648 11.843 -29.716 1.00 90.38 96 THR A O 1
ATOM 779 N N . VAL A 1 97 ? 31.920 13.506 -28.235 1.00 95.00 97 VAL A N 1
ATOM 780 C CA . VAL A 1 97 ? 33.238 13.914 -28.752 1.00 95.00 97 VAL A CA 1
ATOM 781 C C . VAL A 1 97 ? 34.265 12.791 -28.586 1.00 95.00 97 VAL A C 1
ATOM 783 O O . VAL A 1 97 ? 34.964 12.455 -29.542 1.00 95.00 97 VAL A O 1
ATOM 786 N N . LEU A 1 98 ? 34.320 12.159 -27.410 1.00 94.56 98 LEU A N 1
ATOM 787 C CA . LEU A 1 98 ? 35.203 11.015 -27.165 1.00 94.56 98 LEU A CA 1
ATOM 788 C C . LEU A 1 98 ? 34.902 9.850 -28.108 1.00 94.56 98 LEU A C 1
ATOM 790 O O . LEU A 1 98 ? 35.824 9.260 -28.666 1.00 94.56 98 LEU A O 1
ATOM 794 N N . PHE A 1 99 ? 33.623 9.546 -28.329 1.00 95.81 99 PHE A N 1
ATOM 795 C CA . PHE A 1 99 ? 33.211 8.491 -29.246 1.00 95.81 99 PHE A CA 1
ATOM 796 C C . PHE A 1 99 ? 33.697 8.754 -30.678 1.00 95.81 99 PHE A C 1
ATOM 798 O O . PHE A 1 99 ? 34.263 7.861 -31.305 1.00 95.81 99 PHE A O 1
ATOM 805 N N . VAL A 1 100 ? 33.551 9.985 -31.176 1.00 96.25 100 VAL A N 1
ATOM 806 C CA . VAL A 1 100 ? 34.031 10.370 -32.514 1.00 96.25 100 VAL A CA 1
ATOM 807 C C . VAL A 1 100 ? 35.551 10.229 -32.624 1.00 96.25 100 VAL A C 1
ATOM 809 O O . VAL A 1 100 ? 36.039 9.693 -33.616 1.00 96.25 100 VAL A O 1
ATOM 812 N N . ILE A 1 101 ? 36.300 10.650 -31.600 1.00 95.94 101 ILE A N 1
ATOM 813 C CA . ILE A 1 101 ? 37.764 10.506 -31.570 1.00 95.94 101 ILE A CA 1
ATOM 814 C C . ILE A 1 101 ? 38.163 9.027 -31.611 1.00 95.94 101 ILE A C 1
ATOM 816 O O . ILE A 1 101 ? 39.040 8.654 -32.386 1.00 95.94 101 ILE A O 1
ATOM 820 N N . ILE A 1 102 ? 37.505 8.173 -30.823 1.00 95.44 102 ILE A N 1
ATOM 821 C CA . ILE A 1 102 ? 37.776 6.729 -30.799 1.00 95.44 102 ILE A CA 1
ATOM 822 C C . ILE A 1 102 ? 37.518 6.108 -32.175 1.00 95.44 102 ILE A C 1
ATOM 824 O O . ILE A 1 102 ? 38.374 5.392 -32.690 1.00 95.44 102 ILE A O 1
ATOM 828 N N . VAL A 1 103 ? 36.373 6.411 -32.795 1.00 96.06 103 VAL A N 1
ATOM 829 C CA . VAL A 1 103 ? 36.036 5.912 -34.138 1.00 96.06 103 VAL A CA 1
ATOM 830 C C . VAL A 1 103 ? 37.073 6.362 -35.167 1.00 96.06 103 VAL A C 1
ATOM 832 O O . VAL A 1 103 ? 37.506 5.560 -35.990 1.00 96.06 103 VAL A O 1
ATOM 835 N N . TYR A 1 104 ? 37.514 7.617 -35.095 1.00 95.88 104 TYR A N 1
ATOM 836 C CA . TYR A 1 104 ? 38.533 8.158 -35.991 1.00 95.88 104 TYR A CA 1
ATOM 837 C C . TYR A 1 104 ? 39.895 7.467 -35.827 1.00 95.88 104 TYR A C 1
ATOM 839 O O . TYR A 1 104 ? 40.528 7.109 -36.818 1.00 95.88 104 TYR A O 1
ATOM 847 N N . VAL A 1 105 ? 40.333 7.221 -34.588 1.00 95.62 105 VAL A N 1
ATOM 848 C CA . VAL A 1 105 ? 41.584 6.497 -34.307 1.00 95.62 105 VAL A CA 1
ATOM 849 C C . VAL A 1 105 ? 41.516 5.059 -34.821 1.00 95.62 105 VAL A C 1
ATOM 851 O O . VAL A 1 105 ? 42.466 4.592 -35.444 1.00 95.62 105 VAL A O 1
ATOM 854 N N . ILE A 1 106 ? 40.390 4.370 -34.610 1.00 95.19 106 ILE A N 1
ATOM 855 C CA . ILE A 1 106 ? 40.173 3.014 -35.133 1.00 95.19 106 ILE A CA 1
ATOM 856 C C . ILE A 1 106 ? 40.216 3.015 -36.664 1.00 95.19 106 ILE A C 1
ATOM 858 O O . ILE A 1 106 ? 40.844 2.143 -37.254 1.00 95.19 106 ILE A O 1
ATOM 862 N N . PHE A 1 107 ? 39.584 4.000 -37.306 1.00 95.38 107 PHE A N 1
ATOM 863 C CA . PHE A 1 107 ? 39.594 4.134 -38.760 1.00 95.38 107 PHE A CA 1
ATOM 864 C C . PHE A 1 107 ? 41.011 4.320 -39.312 1.00 95.38 107 PHE A C 1
ATOM 866 O O . PHE A 1 107 ? 41.376 3.637 -40.260 1.00 95.38 107 PHE A O 1
ATOM 873 N N . ILE A 1 108 ? 41.823 5.184 -38.691 1.00 93.69 108 ILE A N 1
ATOM 874 C CA . ILE A 1 108 ? 43.235 5.361 -39.068 1.00 93.69 108 ILE A CA 1
ATOM 875 C C . ILE A 1 108 ? 44.036 4.078 -38.859 1.00 93.69 108 ILE A C 1
ATOM 877 O O . ILE A 1 108 ? 44.889 3.762 -39.674 1.00 93.69 108 ILE A O 1
ATOM 881 N N . PHE A 1 109 ? 43.795 3.353 -37.768 1.00 92.69 109 PHE A N 1
ATOM 882 C CA . PHE A 1 109 ? 44.531 2.126 -37.469 1.00 92.69 109 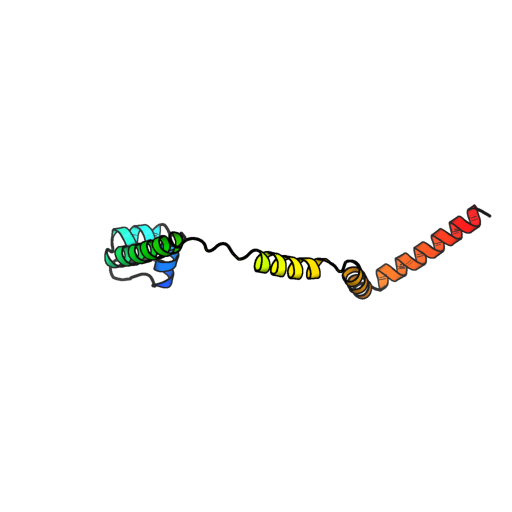PHE A CA 1
ATOM 883 C C . PHE A 1 109 ? 44.190 0.971 -38.426 1.00 92.69 109 PHE A C 1
ATOM 885 O O . PHE A 1 109 ? 45.010 0.080 -38.629 1.00 92.69 109 PHE A O 1
ATOM 892 N N . LEU A 1 110 ? 42.976 0.962 -38.982 1.00 88.81 110 LEU A N 1
ATOM 893 C CA . LEU A 1 110 ? 42.513 -0.044 -39.943 1.00 88.81 110 LEU A CA 1
ATOM 894 C C . LEU A 1 110 ? 42.837 0.298 -41.408 1.00 88.81 110 LEU A C 1
ATOM 896 O O . LEU A 1 110 ? 42.611 -0.554 -42.270 1.00 88.81 110 LEU A O 1
ATOM 900 N N . LEU A 1 111 ? 43.311 1.516 -41.684 1.00 78.75 111 LEU A N 1
ATOM 901 C CA . LEU A 1 111 ? 43.752 1.979 -43.003 1.00 78.75 111 LEU A CA 1
ATOM 902 C C . LEU A 1 111 ? 45.222 1.607 -43.246 1.00 78.75 111 LEU A C 1
ATOM 904 O O . LEU A 1 111 ? 45.522 1.158 -44.374 1.00 78.75 111 LEU A O 1
#

Sequence (111 aa):
MNYTADCHPSEEILTGCALDNADDELLIHLEECSQCSEFVEDIRNICHEIADLEEQQIPQHLHDKIMAIVSQKKGSKVINFIQNWYRNPFFYGIMTVLFVIIVYVIFIFLL

pLDDT: mean 80.82, std 10.96, range [53.09, 96.25]

Secondary structure (DSSP, 8-state):
---BTTBPPPHHHHHHHHTT---HHHHHHHHH-HHHHHHHHHHHHHHHHHHHS------HHHHHHHHHHHHHHH--HHHHHHHHHHH-HHHHHHHHHHHHHHHHHHHHHH-

Radius of gyration: 31.53 Å; chains: 1; bounding box: 62×30×79 Å